Protein AF-A0A0N4TAL3-F1 (afdb_monomer)

Foldseek 3Di:
DDDPDDDDDDDDDDDLVCPQKHKDKDWDQDPPPRDIDIWMAMDGDDNVPVKDKDKDKPDPDDDPPDDIDIDIDIDPPDDDDDDDDDPVVCVVDDDPDDDPVNVRVLVVLPDPLADPSPDRPVVVVVDDDDDDDDDDDDDDRDNGPCSVPVPD

Sequence (152 aa):
MSVNGDLATITFTATSQMAPKAMLVVYTVRASNQEILVDATDFRVDGLFRNNVSLTADHTTAEPGTSVKYTIKADPESYCALLAVDQSVLLLKSGNDITKDLVEQDVEQYDTTIAGHGFRSWEADLRRRKRSVWYPWWGIGGKDAATIFDFN

Organism: Brugia pahangi (NCBI:txid6280)

Radius of gyration: 24.57 Å; Cα contacts (8 Å, |Δi|>4): 122; chains: 1; bounding box: 54×44×74 Å

Nearest PDB structures (foldseek):
  2qki-assembly1_A  TM=8.717E-01  e=1.150E-04  Homo sapiens
  3hs0-assembly2_A  TM=8.653E-01  e=1.672E-03  Naja kaouthia
  8eok-assembly1_G  TM=8.747E-01  e=2.158E-03  Homo sapiens
  5hcd-assembly1_B  TM=8.015E-01  e=4.081E-03  Homo sapiens
  8cml-assembly1_E  TM=7.765E-01  e=1.206E-02  Homo sapiens

Secondary structure (DSSP, 8-state):
----S----------TTS-SEEEEEEEEEETTTTEEEEEEEEEE-S-S--S--EEEES-SS--TT----EEEE--TT---------GGGGGT-------HHHHHHHHHTT-TTSTT----GGGSTT-----------------SHHHHHTT-

Solvent-accessible surface area (backbone atoms only — not comparable to full-atom values): 10708 Å² total; per-residue (Å²): 136,89,80,84,81,94,81,86,86,85,87,80,84,88,49,52,84,38,28,60,60,38,74,52,77,50,74,50,70,41,87,89,78,71,45,76,51,66,45,41,49,78,46,79,30,73,46,66,70,77,69,65,73,46,79,46,64,79,57,98,73,80,61,94,90,60,89,78,55,76,50,78,47,60,54,88,94,63,88,86,85,88,86,90,76,64,75,74,57,59,74,76,64,77,86,84,72,90,46,73,68,57,54,52,56,54,57,60,69,68,57,79,69,35,77,78,80,87,74,56,81,80,58,57,87,74,56,78,92,73,78,92,79,90,80,87,83,82,87,64,65,61,74,48,40,64,67,71,68,72,81,118

Structure (mmCIF, N/CA/C/O backbone):
data_AF-A0A0N4TAL3-F1
#
_entry.id   AF-A0A0N4TAL3-F1
#
loop_
_atom_site.group_PDB
_atom_site.id
_atom_site.type_symbol
_atom_site.label_atom_id
_atom_site.label_alt_id
_atom_site.label_comp_id
_atom_site.label_asym_id
_atom_site.label_entity_id
_atom_site.label_seq_id
_atom_site.pdbx_PDB_ins_code
_atom_site.Cartn_x
_atom_site.Cartn_y
_atom_site.Cartn_z
_atom_site.occupancy
_atom_site.B_iso_or_equiv
_atom_site.auth_seq_id
_atom_site.auth_comp_id
_atom_site.auth_asym_id
_atom_site.auth_atom_id
_atom_site.pdbx_PDB_model_num
ATOM 1 N N . MET A 1 1 ? 3.866 -6.431 -45.239 1.00 38.06 1 MET A N 1
ATOM 2 C CA . MET A 1 1 ? 3.513 -5.013 -45.456 1.00 38.06 1 MET A CA 1
ATOM 3 C C . MET A 1 1 ? 4.589 -4.172 -44.801 1.00 38.06 1 MET A C 1
ATOM 5 O O . MET A 1 1 ? 4.915 -4.427 -43.653 1.00 38.06 1 MET A O 1
ATOM 9 N N . SER A 1 2 ? 5.206 -3.290 -45.582 1.00 36.66 2 SER A N 1
ATOM 10 C CA . SER A 1 2 ? 6.300 -2.402 -45.177 1.00 36.66 2 SER A CA 1
ATOM 11 C C . SER A 1 2 ? 5.725 -1.215 -44.401 1.00 36.66 2 SER A C 1
ATOM 13 O O . SER A 1 2 ? 4.734 -0.633 -44.839 1.00 36.66 2 SER A O 1
ATOM 15 N N . VAL A 1 3 ? 6.315 -0.897 -43.247 1.00 49.59 3 VAL A N 1
ATOM 16 C CA . VAL A 1 3 ? 5.968 0.282 -42.446 1.00 49.59 3 VAL A CA 1
ATOM 17 C C . VAL A 1 3 ? 7.093 1.301 -42.628 1.00 49.59 3 VAL A C 1
ATOM 19 O O . VAL A 1 3 ? 8.255 0.996 -42.369 1.00 49.59 3 VAL A O 1
ATOM 22 N N . ASN A 1 4 ? 6.743 2.482 -43.132 1.00 47.31 4 ASN A N 1
ATOM 23 C CA . ASN A 1 4 ? 7.619 3.649 -43.210 1.00 47.31 4 ASN A CA 1
ATOM 24 C C . ASN A 1 4 ? 7.921 4.161 -41.787 1.00 47.31 4 ASN A C 1
ATOM 26 O O . ASN A 1 4 ? 6.979 4.495 -41.082 1.00 47.31 4 ASN A O 1
ATOM 30 N N . GLY A 1 5 ? 9.201 4.235 -41.407 1.00 55.25 5 GLY A N 1
ATOM 31 C CA . GLY A 1 5 ? 9.773 5.108 -40.363 1.00 55.25 5 GLY A CA 1
ATOM 32 C C . GLY A 1 5 ? 9.109 5.189 -38.973 1.00 55.25 5 GLY A C 1
ATOM 33 O O . GLY A 1 5 ? 8.157 5.936 -38.781 1.00 55.25 5 GLY A O 1
ATOM 34 N N . ASP A 1 6 ? 9.751 4.531 -38.001 1.00 68.50 6 ASP A N 1
ATOM 35 C CA . ASP A 1 6 ? 10.003 4.988 -36.618 1.00 68.50 6 ASP A CA 1
ATOM 36 C C . ASP A 1 6 ? 8.843 5.193 -35.624 1.00 68.50 6 ASP A C 1
ATOM 38 O O . ASP A 1 6 ? 8.789 6.189 -34.907 1.00 68.50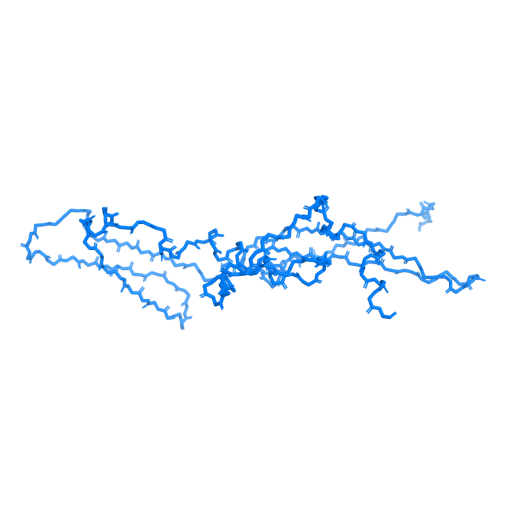 6 ASP A O 1
ATOM 42 N N . LEU A 1 7 ? 7.972 4.193 -35.461 1.00 69.75 7 LEU A N 1
ATOM 43 C CA . LEU A 1 7 ? 7.136 4.060 -34.259 1.00 69.75 7 LEU A CA 1
ATOM 44 C C . LEU A 1 7 ? 7.201 2.625 -33.728 1.00 69.75 7 LEU A C 1
ATOM 46 O O . LEU A 1 7 ? 6.767 1.684 -34.392 1.00 69.75 7 LEU A O 1
ATOM 50 N N . ALA A 1 8 ? 7.744 2.465 -32.520 1.00 75.19 8 ALA A N 1
ATOM 51 C CA . ALA A 1 8 ? 7.748 1.210 -31.779 1.00 75.19 8 ALA A CA 1
ATOM 52 C C . ALA A 1 8 ? 6.796 1.334 -30.584 1.00 75.19 8 ALA A C 1
ATOM 54 O O . ALA A 1 8 ? 6.963 2.204 -29.733 1.00 75.19 8 ALA A O 1
ATOM 55 N N . THR A 1 9 ? 5.783 0.471 -30.524 1.00 85.12 9 THR A N 1
ATOM 56 C CA . THR A 1 9 ? 4.833 0.427 -29.407 1.00 85.12 9 THR A CA 1
ATOM 57 C C . THR A 1 9 ? 5.175 -0.740 -28.493 1.00 85.12 9 THR A C 1
ATOM 59 O O . THR A 1 9 ? 5.273 -1.878 -28.948 1.00 85.12 9 THR A O 1
ATOM 62 N N . ILE A 1 10 ? 5.329 -0.458 -27.199 1.00 84.31 10 ILE A N 1
ATOM 63 C CA . ILE A 1 10 ? 5.574 -1.460 -26.160 1.00 84.31 10 ILE A CA 1
ATOM 64 C C . ILE A 1 10 ? 4.313 -1.565 -25.304 1.00 84.31 10 ILE A C 1
ATOM 66 O O . ILE A 1 10 ? 3.802 -0.561 -24.815 1.00 84.31 10 ILE A O 1
ATOM 70 N N . THR A 1 11 ? 3.813 -2.784 -25.115 1.00 91.19 11 THR A N 1
ATOM 71 C CA . THR A 1 11 ? 2.650 -3.069 -24.266 1.00 91.19 11 THR A CA 1
ATOM 72 C C . THR A 1 11 ? 3.009 -4.137 -23.249 1.00 91.19 11 THR A C 1
ATOM 74 O O . THR A 1 11 ? 3.494 -5.204 -23.623 1.00 91.19 11 THR A O 1
ATOM 77 N N . PHE A 1 12 ? 2.732 -3.878 -21.977 1.00 90.81 12 PHE A N 1
ATOM 78 C CA . PHE A 1 12 ? 2.907 -4.838 -20.894 1.00 90.81 12 PHE A CA 1
ATOM 79 C C . PHE A 1 12 ? 1.766 -4.697 -19.888 1.00 90.81 12 PHE A C 1
ATOM 81 O O . PHE A 1 12 ? 1.121 -3.654 -19.793 1.00 90.81 12 PHE A O 1
ATOM 88 N N . THR A 1 13 ? 1.500 -5.764 -19.142 1.00 93.56 13 THR A N 1
ATOM 89 C CA . THR A 1 13 ? 0.499 -5.744 -18.075 1.00 93.56 13 THR A CA 1
ATOM 90 C C . THR A 1 13 ? 1.134 -5.196 -16.803 1.00 93.56 13 THR A C 1
ATOM 92 O O . THR A 1 13 ? 2.108 -5.763 -16.306 1.00 93.56 13 THR A O 1
ATOM 95 N N . ALA A 1 14 ? 0.584 -4.105 -16.270 1.00 91.12 14 ALA A N 1
ATOM 96 C CA . ALA A 1 14 ? 1.000 -3.579 -14.977 1.00 91.12 14 ALA A CA 1
ATOM 97 C C . ALA A 1 14 ? 0.682 -4.593 -13.865 1.00 91.12 14 ALA A C 1
ATOM 99 O O . ALA A 1 14 ? -0.386 -5.208 -13.854 1.00 91.12 14 ALA A O 1
ATOM 100 N N . THR A 1 15 ? 1.615 -4.775 -12.932 1.00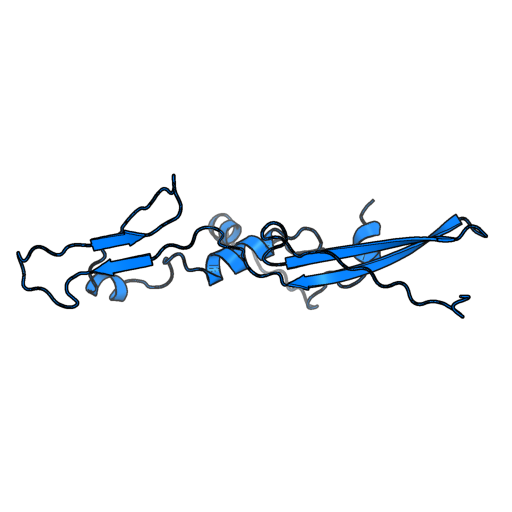 92.25 15 THR A N 1
ATOM 101 C CA . THR A 1 15 ? 1.460 -5.694 -11.794 1.00 92.25 15 THR A CA 1
ATOM 102 C C . THR A 1 15 ? 1.530 -4.922 -10.482 1.00 92.25 15 THR A C 1
ATOM 104 O O . THR A 1 15 ? 2.159 -3.873 -10.412 1.00 92.25 15 THR A O 1
ATOM 107 N N . SER A 1 16 ? 0.966 -5.465 -9.403 1.00 90.69 16 SER A N 1
ATOM 108 C CA . SER A 1 16 ? 1.015 -4.842 -8.067 1.00 90.69 16 SER A CA 1
ATOM 109 C C . SER A 1 16 ? 2.424 -4.773 -7.455 1.00 90.69 16 SER A C 1
ATOM 111 O O . SER A 1 16 ? 2.604 -4.224 -6.375 1.00 90.69 16 SER A O 1
ATOM 113 N N . GLN A 1 17 ? 3.435 -5.360 -8.101 1.00 90.44 17 GLN A N 1
ATOM 114 C CA . GLN A 1 17 ? 4.849 -5.197 -7.738 1.00 90.44 17 GLN A CA 1
ATOM 115 C C . GLN A 1 17 ? 5.438 -3.880 -8.271 1.00 90.44 17 GLN A C 1
ATOM 117 O O . GLN A 1 17 ? 6.520 -3.490 -7.857 1.00 90.44 17 GLN A O 1
ATOM 122 N N . MET A 1 18 ? 4.743 -3.219 -9.203 1.00 90.25 18 MET A N 1
ATOM 123 C CA . MET A 1 18 ? 5.137 -1.937 -9.798 1.00 90.25 18 MET A CA 1
ATOM 124 C C . MET A 1 18 ? 4.521 -0.734 -9.059 1.00 90.25 18 MET A C 1
ATOM 126 O O . MET A 1 18 ? 4.776 0.408 -9.428 1.00 90.25 18 MET A O 1
ATOM 130 N N . ALA A 1 19 ? 3.680 -0.979 -8.051 1.00 91.25 19 ALA A N 1
ATOM 131 C CA . ALA A 1 19 ? 3.058 0.056 -7.233 1.00 91.25 19 ALA A CA 1
ATOM 132 C C . ALA A 1 19 ? 4.023 0.573 -6.144 1.00 91.25 19 ALA A C 1
ATOM 134 O O . ALA A 1 19 ? 4.837 -0.208 -5.647 1.00 91.25 19 ALA A O 1
ATOM 135 N N . PRO A 1 20 ? 3.916 1.846 -5.715 1.00 89.81 20 PRO A N 1
ATOM 136 C CA . PRO A 1 20 ? 2.978 2.867 -6.206 1.00 89.81 20 PRO A CA 1
ATOM 137 C C . PRO A 1 20 ? 3.472 3.582 -7.479 1.00 89.81 20 PRO A C 1
ATOM 139 O O . PRO A 1 20 ? 2.686 4.180 -8.218 1.00 89.81 20 PRO A O 1
ATOM 142 N N . LYS A 1 21 ? 4.776 3.497 -7.761 1.00 86.06 21 LYS A N 1
ATOM 143 C CA . LYS A 1 21 ? 5.441 4.123 -8.903 1.00 86.06 21 LYS A CA 1
ATOM 144 C C . LYS A 1 21 ? 6.448 3.150 -9.510 1.00 86.06 21 LYS A C 1
ATOM 146 O O . LYS A 1 21 ? 7.210 2.518 -8.782 1.00 86.06 21 LYS A O 1
ATOM 151 N N . ALA A 1 22 ? 6.486 3.090 -10.835 1.00 85.31 22 ALA A N 1
ATOM 152 C CA . ALA A 1 22 ? 7.486 2.346 -11.584 1.00 85.31 22 ALA A CA 1
ATOM 153 C C . ALA A 1 22 ? 8.112 3.215 -12.675 1.00 85.31 22 ALA A C 1
ATOM 155 O O . ALA A 1 22 ? 7.507 4.175 -13.150 1.00 85.31 22 ALA A O 1
ATOM 156 N N . MET A 1 23 ? 9.324 2.838 -13.077 1.00 83.56 23 MET A N 1
ATOM 157 C CA . MET A 1 23 ? 10.098 3.511 -14.111 1.00 83.56 23 MET A CA 1
ATOM 158 C C . MET A 1 23 ? 10.333 2.554 -15.278 1.00 83.56 23 MET A C 1
ATOM 160 O O . MET A 1 23 ? 10.795 1.426 -15.091 1.00 83.56 23 MET A O 1
ATOM 164 N N . LEU A 1 24 ? 10.020 3.006 -16.489 1.00 82.69 24 LEU A N 1
ATOM 165 C CA . LEU A 1 24 ? 10.352 2.320 -17.729 1.00 82.69 24 LEU A CA 1
ATOM 166 C C . LEU A 1 24 ? 11.611 2.954 -18.317 1.00 82.69 24 LEU A C 1
ATOM 168 O O . LEU A 1 24 ? 11.599 4.133 -18.651 1.00 82.69 24 LEU A O 1
ATOM 172 N N . VAL A 1 25 ? 12.667 2.160 -18.486 1.00 84.00 25 VAL A N 1
ATOM 173 C CA . VAL A 1 25 ? 13.913 2.579 -19.144 1.00 84.00 25 VAL A CA 1
ATOM 174 C C . VAL A 1 25 ? 14.036 1.850 -20.477 1.00 84.00 25 VAL A C 1
ATOM 176 O O . VAL A 1 25 ? 13.925 0.624 -20.531 1.00 84.00 25 VAL A O 1
ATOM 179 N N . VAL A 1 26 ? 14.272 2.596 -21.552 1.00 83.44 26 VAL A N 1
ATOM 180 C CA . VAL A 1 26 ? 14.440 2.072 -22.911 1.00 83.44 26 VAL A CA 1
ATOM 181 C C . VAL A 1 26 ? 15.773 2.554 -23.454 1.00 83.44 26 VAL A C 1
ATOM 183 O O . VAL A 1 26 ? 16.040 3.750 -23.460 1.00 83.44 26 VAL A O 1
ATOM 186 N N . TYR A 1 27 ? 16.603 1.637 -23.945 1.00 82.38 27 TYR A N 1
ATOM 187 C CA . TYR A 1 27 ? 17.887 1.981 -24.548 1.00 82.38 27 TYR A CA 1
ATOM 188 C C . TYR A 1 27 ? 18.065 1.337 -25.921 1.00 82.38 27 TYR A C 1
ATOM 190 O O . TYR A 1 27 ? 17.489 0.292 -26.225 1.00 82.38 27 TYR A O 1
ATOM 198 N N . THR A 1 28 ? 18.898 1.954 -26.751 1.00 82.19 28 THR A N 1
ATOM 199 C CA . THR A 1 28 ? 19.333 1.402 -28.033 1.00 82.19 28 THR A CA 1
ATOM 200 C C . THR A 1 28 ? 20.801 1.716 -28.281 1.00 82.19 28 THR A C 1
ATOM 202 O O . THR A 1 28 ? 21.307 2.748 -27.845 1.00 82.19 28 THR A O 1
ATOM 205 N N . VAL A 1 29 ? 21.493 0.817 -28.982 1.00 85.50 29 VAL A N 1
ATOM 206 C CA . VAL A 1 29 ? 22.899 0.990 -29.360 1.00 85.50 29 VAL A CA 1
ATOM 207 C C . VAL A 1 29 ? 22.967 1.240 -30.856 1.00 85.50 29 VAL A C 1
ATOM 209 O O . VAL A 1 29 ? 22.575 0.400 -31.671 1.00 85.50 29 VAL A O 1
ATOM 212 N N . ARG A 1 30 ? 23.473 2.408 -31.240 1.00 82.25 30 ARG A N 1
ATOM 213 C CA . ARG A 1 30 ? 23.610 2.791 -32.638 1.00 82.25 30 ARG A CA 1
ATOM 214 C C . ARG A 1 30 ? 24.803 2.060 -33.254 1.00 82.25 30 ARG A C 1
ATOM 216 O O . ARG A 1 30 ? 25.956 2.309 -32.914 1.00 82.25 30 ARG A O 1
ATOM 223 N N . ALA A 1 31 ? 24.531 1.191 -34.226 1.00 84.88 31 ALA A N 1
ATOM 224 C CA . ALA A 1 31 ? 25.552 0.345 -34.850 1.00 84.88 31 ALA A CA 1
ATOM 225 C C . ALA A 1 31 ? 26.700 1.126 -35.526 1.00 84.88 31 ALA A C 1
ATOM 227 O O . ALA A 1 31 ? 27.810 0.608 -35.622 1.00 84.88 31 ALA A O 1
ATOM 228 N N . SER A 1 32 ? 26.460 2.364 -35.981 1.00 87.88 32 SER A N 1
ATOM 229 C CA . SER A 1 32 ? 27.447 3.161 -36.723 1.00 87.88 32 SER A CA 1
ATOM 230 C C . SER A 1 32 ? 28.583 3.723 -35.865 1.00 87.88 32 SER A C 1
ATOM 232 O O . SER A 1 32 ? 29.699 3.849 -36.354 1.00 87.88 32 SER A O 1
ATOM 234 N N . ASN A 1 33 ? 28.304 4.103 -34.618 1.00 88.00 33 ASN A N 1
ATOM 235 C CA . ASN A 1 33 ? 29.258 4.772 -33.726 1.00 88.00 33 ASN A CA 1
ATOM 236 C C . ASN A 1 33 ? 29.309 4.152 -32.320 1.00 88.00 33 ASN A C 1
ATOM 238 O O . ASN A 1 33 ? 30.019 4.677 -31.471 1.00 88.00 33 ASN A O 1
ATOM 242 N N . GLN A 1 34 ? 28.584 3.051 -32.083 1.00 84.44 34 GLN A N 1
ATOM 243 C CA . GLN A 1 34 ? 28.464 2.388 -30.777 1.00 84.44 34 GLN A CA 1
ATOM 244 C C . GLN A 1 34 ? 27.938 3.316 -29.666 1.00 84.44 34 GLN A C 1
ATOM 246 O O . GLN A 1 34 ? 28.171 3.081 -28.485 1.00 84.44 34 GLN A O 1
ATOM 251 N N . GLU A 1 35 ? 27.216 4.373 -30.043 1.00 79.06 35 GLU A N 1
ATOM 252 C CA . GLU A 1 35 ? 26.575 5.295 -29.109 1.00 79.06 35 GLU A CA 1
ATOM 253 C C . GLU A 1 35 ? 25.340 4.645 -28.486 1.00 79.06 35 GLU A C 1
ATOM 255 O O . GLU A 1 35 ? 24.552 3.995 -29.180 1.00 79.06 35 GLU A O 1
ATOM 260 N N . ILE A 1 36 ? 25.166 4.838 -27.181 1.00 78.38 36 ILE A N 1
ATOM 261 C CA . ILE A 1 36 ? 24.004 4.356 -26.441 1.00 78.38 36 ILE A CA 1
ATOM 262 C C . ILE A 1 36 ? 23.035 5.526 -26.287 1.00 78.38 36 ILE A C 1
ATOM 264 O O . ILE A 1 36 ? 23.367 6.534 -25.671 1.00 78.38 36 ILE A O 1
ATOM 268 N N . LEU A 1 37 ? 21.837 5.383 -26.846 1.00 77.38 37 LEU A N 1
ATOM 269 C CA . LEU A 1 37 ? 20.728 6.301 -26.612 1.00 77.38 37 LEU A CA 1
ATOM 270 C C . LEU A 1 37 ? 19.833 5.686 -25.549 1.00 77.38 37 LEU A C 1
ATOM 272 O O . LEU A 1 37 ? 19.475 4.512 -25.664 1.00 77.38 37 LEU A O 1
ATOM 276 N N . VAL A 1 38 ? 19.468 6.466 -24.538 1.00 78.31 38 VAL A N 1
ATOM 277 C CA . VAL A 1 38 ? 18.597 6.008 -23.458 1.00 78.31 38 VAL A CA 1
ATOM 278 C C . VAL A 1 38 ? 17.513 7.035 -23.199 1.00 78.31 38 VAL A C 1
ATOM 280 O O . VAL A 1 38 ? 17.772 8.235 -23.226 1.00 78.31 38 VAL A O 1
ATOM 283 N N . ASP A 1 39 ? 16.314 6.542 -22.928 1.00 76.19 39 ASP A N 1
ATOM 284 C CA . ASP A 1 39 ? 15.189 7.324 -22.448 1.00 76.19 39 ASP A CA 1
ATOM 285 C C . ASP A 1 39 ? 14.542 6.611 -21.255 1.00 76.19 39 ASP A C 1
ATOM 287 O O . ASP A 1 39 ? 14.605 5.382 -21.137 1.00 76.19 39 ASP A O 1
ATOM 291 N N . ALA A 1 40 ? 13.952 7.380 -20.348 1.00 78.62 40 ALA A N 1
ATOM 292 C CA . ALA A 1 40 ? 13.327 6.861 -19.142 1.00 78.62 40 ALA A CA 1
ATOM 293 C C . ALA A 1 40 ? 12.050 7.637 -18.822 1.00 78.62 40 ALA A C 1
ATOM 295 O O . ALA A 1 40 ? 11.989 8.855 -18.975 1.00 78.62 40 ALA A O 1
ATOM 296 N N . THR A 1 41 ? 11.018 6.935 -18.361 1.00 77.88 41 THR A N 1
ATOM 297 C CA . THR A 1 41 ? 9.753 7.562 -17.980 1.00 77.88 41 THR A CA 1
ATOM 298 C C . THR A 1 41 ? 9.119 6.877 -16.777 1.00 77.88 41 THR A C 1
ATOM 300 O O . THR A 1 41 ? 9.062 5.648 -16.698 1.00 77.88 41 THR A O 1
ATOM 303 N N . ASP A 1 42 ? 8.626 7.688 -15.846 1.00 80.19 42 ASP A N 1
ATOM 304 C CA . ASP A 1 42 ? 7.921 7.237 -14.650 1.00 80.19 42 ASP A CA 1
ATOM 305 C C . ASP A 1 42 ? 6.415 7.158 -14.895 1.00 80.19 42 ASP A C 1
ATOM 307 O O . ASP A 1 42 ? 5.820 8.016 -15.552 1.00 80.19 42 ASP A O 1
ATOM 311 N N . PHE A 1 43 ? 5.772 6.170 -14.279 1.00 84.06 43 PHE A N 1
ATOM 312 C CA . PHE A 1 43 ? 4.322 6.036 -14.270 1.00 84.06 43 PHE A CA 1
ATOM 313 C C . PHE A 1 43 ? 3.818 5.495 -12.929 1.00 84.06 43 PHE A C 1
ATOM 315 O O . PHE A 1 43 ? 4.506 4.757 -12.222 1.00 84.06 43 PHE A O 1
ATOM 322 N N . ARG A 1 44 ? 2.592 5.886 -12.566 1.00 88.19 44 ARG A N 1
ATOM 323 C CA . ARG A 1 44 ? 1.925 5.405 -11.351 1.00 88.19 44 ARG A CA 1
ATOM 324 C C . ARG A 1 44 ? 1.204 4.094 -11.607 1.00 88.19 44 ARG A C 1
ATOM 326 O O . ARG A 1 44 ? 0.618 3.903 -12.673 1.00 88.19 44 ARG A O 1
ATOM 333 N N . VAL A 1 45 ? 1.244 3.214 -10.613 1.00 89.94 45 VAL A N 1
ATOM 334 C CA . VAL A 1 45 ? 0.591 1.909 -10.658 1.00 89.94 45 VAL A CA 1
ATOM 335 C C . VAL A 1 45 ? -0.204 1.698 -9.383 1.00 89.94 45 VAL A C 1
ATOM 337 O O . VAL A 1 45 ? 0.332 1.767 -8.280 1.00 89.94 45 VAL A O 1
ATOM 340 N N . ASP A 1 46 ? -1.486 1.396 -9.553 1.00 89.19 46 ASP A N 1
ATOM 341 C CA . ASP A 1 46 ? -2.372 1.062 -8.447 1.00 89.19 46 ASP A CA 1
ATOM 342 C C . ASP A 1 46 ? -2.074 -0.337 -7.883 1.00 89.19 46 ASP A C 1
ATOM 344 O O . ASP A 1 46 ? -1.490 -1.206 -8.536 1.00 89.19 46 ASP A O 1
ATOM 348 N N . GLY A 1 47 ? -2.543 -0.593 -6.661 1.00 88.56 47 GLY A N 1
ATOM 349 C CA . GLY A 1 47 ? -2.455 -1.920 -6.044 1.00 88.56 47 GLY A CA 1
ATOM 350 C C . GLY A 1 47 ? -1.277 -2.109 -5.090 1.00 88.56 47 GLY A C 1
ATOM 351 O O . GLY A 1 47 ? -0.847 -3.245 -4.886 1.00 88.56 47 GLY A O 1
ATOM 352 N N . LEU A 1 48 ? -0.798 -1.025 -4.466 1.00 90.31 48 LEU A N 1
ATOM 353 C CA . LEU A 1 48 ? 0.172 -1.076 -3.364 1.00 90.31 48 LEU A CA 1
ATOM 354 C C . LEU A 1 48 ? -0.291 -2.028 -2.245 1.00 90.31 48 LEU A C 1
ATOM 356 O O . LEU A 1 48 ? 0.471 -2.859 -1.755 1.00 90.31 48 LEU A O 1
ATOM 360 N N . PHE A 1 49 ? -1.575 -1.958 -1.884 1.00 90.88 49 PHE A N 1
ATOM 361 C CA . PHE A 1 49 ? -2.192 -2.845 -0.899 1.00 90.88 49 PHE A CA 1
ATOM 362 C C . PHE A 1 49 ? -2.848 -4.037 -1.597 1.00 90.88 49 PHE A C 1
ATOM 364 O O . PHE A 1 49 ? -3.943 -3.919 -2.141 1.00 90.88 49 PHE A O 1
ATOM 371 N N . ARG A 1 50 ? -2.178 -5.195 -1.573 1.00 86.50 50 ARG A N 1
ATOM 372 C CA . ARG A 1 50 ? -2.688 -6.424 -2.214 1.00 86.50 50 ARG A CA 1
ATOM 373 C C . ARG A 1 50 ? -3.871 -7.037 -1.489 1.00 86.50 50 ARG A C 1
ATOM 375 O O . ARG A 1 50 ? -4.794 -7.511 -2.135 1.00 86.50 50 ARG A O 1
ATOM 382 N N . ASN A 1 51 ? -3.808 -7.025 -0.163 1.00 87.88 51 ASN A N 1
ATOM 383 C CA . ASN A 1 51 ? -4.838 -7.610 0.672 1.00 87.88 51 ASN A CA 1
ATOM 384 C C . ASN A 1 51 ? -5.968 -6.608 0.881 1.00 87.88 51 ASN A C 1
ATOM 386 O O . ASN A 1 51 ? -5.741 -5.504 1.391 1.00 87.88 51 ASN A O 1
ATOM 390 N N . ASN A 1 52 ? -7.184 -7.000 0.513 1.00 86.38 52 ASN A N 1
ATOM 391 C CA . ASN A 1 52 ? -8.360 -6.188 0.763 1.00 86.38 52 ASN A CA 1
ATOM 392 C C . ASN A 1 52 ? -9.022 -6.610 2.076 1.00 86.38 52 ASN A C 1
ATOM 394 O O . ASN A 1 52 ? -9.630 -7.675 2.171 1.00 86.38 52 ASN A O 1
ATOM 398 N N . VAL A 1 53 ? -8.924 -5.745 3.084 1.00 91.56 53 VAL A N 1
ATOM 399 C CA . VAL A 1 53 ? -9.496 -5.992 4.408 1.00 91.56 53 VAL A CA 1
ATOM 400 C C . VAL A 1 53 ? -10.760 -5.161 4.590 1.00 91.56 53 VAL A C 1
ATOM 402 O O . VAL A 1 53 ? -10.754 -3.947 4.390 1.00 91.56 53 VAL A O 1
ATOM 405 N N . SER A 1 54 ? -11.842 -5.808 5.020 1.00 93.31 54 SER A N 1
ATOM 406 C CA . SER A 1 54 ? -13.082 -5.141 5.423 1.00 93.31 54 SER A CA 1
ATOM 407 C C . SER A 1 54 ? -13.470 -5.537 6.843 1.00 93.31 54 SER A C 1
ATOM 409 O O . SER A 1 54 ? -13.381 -6.709 7.213 1.00 93.31 54 SER A O 1
ATOM 411 N N . LEU A 1 55 ? -13.918 -4.557 7.624 1.00 93.50 55 LEU A N 1
ATOM 412 C CA . LEU A 1 55 ? -14.431 -4.732 8.977 1.00 93.50 55 LEU A CA 1
ATOM 413 C C . LEU A 1 55 ? -15.888 -4.281 9.001 1.00 93.50 55 LEU A C 1
ATOM 415 O O . LEU A 1 55 ? -16.212 -3.180 8.564 1.00 93.50 55 LEU A O 1
ATOM 419 N N . THR A 1 56 ? -16.759 -5.132 9.528 1.00 95.38 56 THR A N 1
ATOM 420 C CA . THR A 1 56 ? -18.177 -4.821 9.727 1.00 95.38 56 THR A CA 1
ATOM 421 C C . THR A 1 56 ? -18.572 -5.139 11.159 1.00 95.38 56 THR A C 1
ATOM 423 O O . THR A 1 56 ? -18.116 -6.136 11.718 1.00 95.38 56 THR A O 1
ATOM 426 N N . ALA A 1 57 ? -19.398 -4.283 11.750 1.00 94.31 57 ALA A N 1
ATOM 427 C CA . ALA A 1 57 ? -20.015 -4.505 13.050 1.00 94.31 57 ALA A CA 1
ATOM 428 C C . ALA A 1 57 ? -21.509 -4.778 12.853 1.00 94.31 57 ALA A C 1
ATOM 430 O O . ALA A 1 57 ? -22.119 -4.255 11.918 1.00 94.31 57 ALA A O 1
ATOM 431 N N . ASP A 1 58 ? -22.090 -5.603 13.716 1.00 94.75 58 ASP A N 1
ATOM 432 C CA . ASP A 1 58 ? -23.533 -5.860 13.754 1.00 94.75 58 ASP A CA 1
ATOM 433 C C . ASP A 1 58 ? -24.343 -4.650 14.242 1.00 94.75 58 ASP A C 1
ATOM 435 O O . ASP A 1 58 ? -25.472 -4.435 13.798 1.00 94.75 58 ASP A O 1
ATOM 439 N N . HIS A 1 59 ? -23.745 -3.833 15.106 1.00 92.31 59 HIS A N 1
ATOM 440 C CA . HIS A 1 59 ? -24.346 -2.634 15.669 1.00 92.31 59 HIS A CA 1
ATOM 441 C C . HIS A 1 59 ? -23.463 -1.403 15.438 1.00 92.31 59 HIS A C 1
ATOM 443 O O . HIS A 1 59 ? -22.247 -1.446 15.611 1.00 92.31 59 HIS A O 1
ATOM 449 N N . THR A 1 60 ? -24.084 -0.277 15.078 1.00 89.94 60 THR A N 1
ATOM 450 C CA . THR A 1 60 ? -23.415 1.035 14.982 1.00 89.94 60 THR A CA 1
ATOM 451 C C . THR A 1 60 ? -23.339 1.754 16.328 1.00 89.94 60 THR A C 1
ATOM 453 O O . THR A 1 60 ? -22.471 2.598 16.531 1.00 89.94 60 THR A O 1
ATOM 456 N N . THR A 1 61 ? -24.236 1.415 17.253 1.00 90.81 61 THR A N 1
ATOM 457 C CA . THR A 1 61 ? -24.317 1.954 18.614 1.00 90.81 61 THR A CA 1
ATOM 458 C C . THR A 1 61 ? -24.666 0.830 19.579 1.00 90.81 61 THR A C 1
ATOM 460 O O . THR A 1 61 ? -25.514 -0.002 19.257 1.00 90.81 61 THR A O 1
ATOM 463 N N . ALA A 1 62 ? -24.059 0.823 20.762 1.00 92.06 62 ALA A N 1
ATOM 464 C CA . ALA A 1 62 ? -24.281 -0.201 21.776 1.00 92.06 62 ALA A CA 1
ATOM 465 C C . ALA A 1 62 ? -24.333 0.427 23.174 1.00 92.06 62 ALA A C 1
ATOM 467 O O . ALA A 1 62 ? -23.603 1.379 23.457 1.00 92.06 62 ALA A O 1
ATOM 468 N N . GLU A 1 63 ? -25.186 -0.108 24.047 1.00 94.81 63 GLU A N 1
ATOM 469 C CA . GLU A 1 63 ? -25.211 0.286 25.458 1.00 94.81 63 GLU A CA 1
ATOM 470 C C . GLU A 1 63 ? -24.048 -0.369 26.222 1.00 94.81 63 GLU A C 1
ATOM 472 O O . GLU A 1 63 ? -23.600 -1.459 25.840 1.00 94.81 63 GLU A O 1
ATOM 477 N N . PRO A 1 64 ? -23.560 0.238 27.320 1.00 93.50 64 PRO A N 1
ATOM 478 C CA . PRO A 1 64 ? -22.520 -0.366 28.146 1.00 93.50 64 PRO A CA 1
ATOM 479 C C . PRO A 1 64 ? -22.882 -1.793 28.577 1.00 93.50 64 PRO A C 1
ATOM 481 O O . PRO A 1 64 ? -23.975 -2.048 29.074 1.00 93.50 64 PRO A O 1
ATOM 484 N N . GLY A 1 65 ? -21.955 -2.733 28.387 1.00 92.00 65 GLY A N 1
ATOM 485 C CA . GLY A 1 65 ? -22.171 -4.153 28.696 1.00 92.00 65 GLY A CA 1
ATOM 486 C C . GLY A 1 65 ? -22.866 -4.957 27.591 1.00 92.00 65 GLY A C 1
ATOM 487 O O . GLY A 1 65 ? -22.950 -6.180 27.701 1.00 92.00 65 GLY A O 1
ATOM 488 N N . THR A 1 66 ? -23.306 -4.315 26.505 1.00 93.44 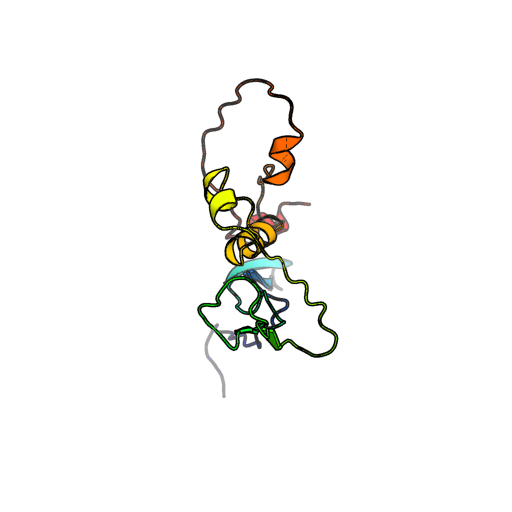66 THR A N 1
ATOM 489 C CA . THR A 1 66 ? -23.840 -5.014 25.329 1.00 93.44 66 THR A CA 1
ATOM 490 C C . THR A 1 66 ? -22.712 -5.705 24.565 1.00 93.44 66 THR A C 1
ATOM 492 O O . THR A 1 66 ? -21.636 -5.141 24.366 1.00 93.44 66 THR A O 1
ATOM 495 N N . SER A 1 67 ? -22.956 -6.936 24.113 1.00 93.81 67 SER A N 1
ATOM 496 C CA . SER A 1 67 ? -22.024 -7.652 23.237 1.00 93.81 67 SER A CA 1
ATOM 497 C C . SER A 1 67 ? -22.153 -7.154 21.797 1.00 93.81 67 SER A C 1
ATOM 499 O O . SER A 1 67 ? -23.260 -7.094 21.273 1.00 93.81 67 SER A O 1
ATOM 501 N N . VAL A 1 68 ? -21.026 -6.832 21.161 1.00 93.75 68 VAL A N 1
ATOM 502 C CA . VAL A 1 68 ? -20.948 -6.383 19.760 1.00 93.75 68 VAL A CA 1
ATOM 503 C C . VAL A 1 68 ? -20.126 -7.395 18.973 1.00 93.75 68 VAL A C 1
ATOM 505 O O . VAL A 1 68 ? -19.035 -7.780 19.405 1.00 93.75 68 VAL A O 1
ATOM 508 N N . LYS A 1 69 ? -20.631 -7.836 17.821 1.00 94.62 69 LYS A N 1
ATOM 509 C CA . LYS A 1 69 ? -19.943 -8.796 16.958 1.00 94.62 69 LYS A CA 1
ATOM 510 C C . LYS A 1 69 ? -19.265 -8.087 15.791 1.00 94.62 69 LYS A C 1
ATOM 512 O O . LYS A 1 69 ? -19.913 -7.494 14.931 1.00 94.62 69 LYS A O 1
ATOM 517 N N . TYR A 1 70 ? -17.951 -8.265 15.701 1.00 94.38 70 TYR A N 1
ATOM 518 C CA . TYR A 1 70 ? -17.149 -7.812 14.567 1.00 94.38 70 TYR A CA 1
ATOM 519 C C . TYR A 1 70 ? -16.901 -8.952 13.580 1.00 94.38 70 TYR A C 1
ATOM 521 O O . TYR A 1 70 ? -16.513 -10.055 13.965 1.00 94.38 70 TYR A O 1
ATOM 529 N N . THR A 1 71 ? -17.109 -8.680 12.295 1.00 95.44 71 THR A N 1
ATOM 530 C CA . THR A 1 71 ? -16.799 -9.592 11.191 1.00 95.44 71 THR A CA 1
ATOM 531 C C . THR A 1 71 ? -15.718 -8.969 10.319 1.00 95.44 71 THR A C 1
ATOM 533 O O . THR A 1 71 ? -15.932 -7.913 9.719 1.00 95.44 71 THR A O 1
ATOM 536 N N . ILE A 1 72 ? -14.570 -9.643 10.242 1.00 94.75 72 ILE A N 1
ATOM 537 C CA . ILE A 1 72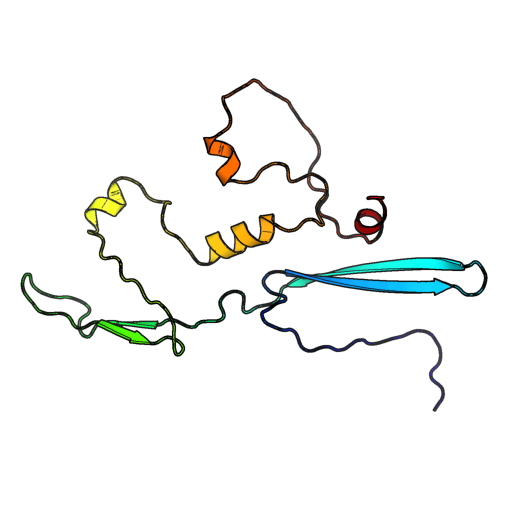 ? -13.438 -9.268 9.391 1.00 94.75 72 ILE A CA 1
ATOM 538 C C . ILE A 1 72 ? -13.445 -10.167 8.157 1.00 94.75 72 ILE A C 1
ATOM 540 O O . ILE A 1 72 ? -13.585 -11.384 8.277 1.00 94.75 72 ILE A O 1
ATOM 544 N N . LYS A 1 73 ? -13.270 -9.575 6.977 1.00 95.31 73 LYS A N 1
ATOM 545 C CA . LYS A 1 73 ? -12.969 -10.302 5.739 1.00 95.31 73 LYS A CA 1
ATOM 546 C C . LYS A 1 73 ? -11.618 -9.834 5.224 1.00 95.31 73 LYS A C 1
ATOM 548 O O . LYS A 1 73 ? -11.407 -8.628 5.132 1.00 95.31 73 LYS A O 1
ATOM 553 N N . ALA A 1 74 ? -10.750 -10.782 4.914 1.00 95.38 74 ALA A N 1
ATOM 554 C CA . ALA A 1 74 ? -9.420 -10.577 4.362 1.00 95.38 74 ALA A CA 1
ATOM 555 C C . ALA A 1 74 ? -9.052 -11.799 3.509 1.00 95.38 74 ALA A C 1
ATOM 557 O O . ALA A 1 74 ? -9.754 -12.817 3.556 1.00 95.38 74 ALA A O 1
ATOM 558 N N . ASP A 1 75 ? -7.955 -11.708 2.765 1.00 93.50 75 ASP A N 1
ATOM 559 C CA . ASP A 1 75 ? -7.436 -12.840 2.001 1.00 93.50 75 ASP A CA 1
ATOM 560 C C . ASP A 1 75 ? -7.015 -14.001 2.927 1.00 93.50 75 ASP A C 1
ATOM 562 O O . ASP A 1 75 ? -6.662 -13.768 4.093 1.00 93.50 75 ASP A O 1
ATOM 566 N N . PRO A 1 76 ? -7.032 -15.261 2.448 1.00 92.94 76 PRO A N 1
ATOM 567 C CA . PRO A 1 76 ? -6.558 -16.406 3.223 1.00 92.94 76 PRO A CA 1
ATOM 568 C C . PRO A 1 76 ? -5.157 -16.176 3.800 1.00 92.94 76 PRO A C 1
ATOM 570 O O . PRO A 1 76 ? -4.327 -15.520 3.178 1.00 92.94 76 PRO A O 1
ATOM 573 N N . GLU A 1 77 ? -4.903 -16.716 4.995 1.00 90.75 77 GLU A N 1
ATOM 574 C CA . GLU A 1 77 ? -3.608 -16.610 5.697 1.00 90.75 77 GLU A CA 1
ATOM 575 C C . GLU A 1 77 ? -3.185 -15.176 6.082 1.00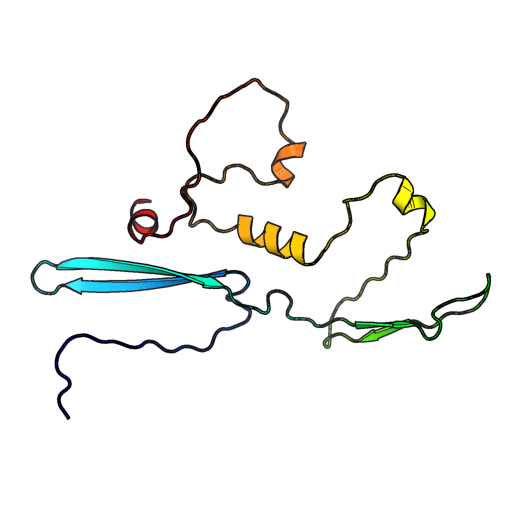 90.75 77 GLU A C 1
ATOM 577 O O . GLU A 1 77 ? -2.060 -14.945 6.523 1.00 90.75 77 GLU A O 1
ATOM 582 N N . SER A 1 78 ? -4.097 -14.205 5.995 1.00 92.25 78 SER A N 1
ATOM 583 C CA . SER A 1 78 ? -3.852 -12.844 6.474 1.00 92.25 78 SER A CA 1
ATOM 584 C C . SER A 1 78 ? -3.800 -12.764 7.998 1.00 92.25 78 SER A C 1
ATOM 586 O O . SER A 1 78 ? -4.659 -13.302 8.698 1.00 92.25 78 SER A O 1
ATOM 588 N N . TYR A 1 79 ? -2.845 -11.993 8.521 1.00 92.44 79 TYR A N 1
ATOM 589 C CA . TYR A 1 79 ? -2.836 -11.590 9.924 1.00 92.44 79 TYR A CA 1
ATOM 590 C C . TYR A 1 79 ? -3.676 -10.323 10.117 1.00 92.44 79 TYR A C 1
ATOM 592 O O . TYR A 1 79 ? -3.359 -9.267 9.566 1.00 92.44 79 TYR A O 1
ATOM 600 N N . CYS A 1 80 ? -4.743 -10.418 10.910 1.00 91.81 80 CYS A N 1
ATOM 601 C CA . CYS A 1 80 ? -5.621 -9.293 11.220 1.00 91.81 80 CYS A CA 1
ATOM 602 C C . CYS A 1 80 ? -5.516 -8.929 12.704 1.00 91.81 80 CYS A C 1
ATOM 604 O O . CYS A 1 80 ? -5.824 -9.749 13.568 1.00 91.81 80 CYS A O 1
ATOM 606 N N . ALA A 1 81 ? -5.129 -7.686 12.994 1.00 92.06 81 ALA A N 1
ATOM 607 C CA . ALA A 1 81 ? -5.116 -7.125 14.340 1.00 92.06 81 ALA A CA 1
ATOM 608 C C . ALA A 1 81 ? -6.183 -6.031 14.465 1.00 92.06 81 ALA A C 1
ATOM 610 O O . ALA A 1 81 ? -6.363 -5.227 13.551 1.00 92.06 81 ALA A O 1
ATOM 611 N N . LEU A 1 82 ? -6.879 -6.002 15.602 1.00 91.19 82 LEU A N 1
ATOM 612 C CA . LEU A 1 82 ? -7.848 -4.962 15.936 1.00 91.19 82 LEU A CA 1
ATOM 613 C C . LEU A 1 82 ? -7.309 -4.105 17.077 1.00 91.19 82 LEU A C 1
ATOM 615 O O . LEU A 1 82 ? -6.754 -4.626 18.044 1.00 91.19 82 LEU A O 1
ATOM 619 N N . LEU A 1 83 ? -7.534 -2.799 16.978 1.00 90.06 83 LEU A N 1
ATOM 620 C CA . LEU A 1 83 ? -7.265 -1.837 18.037 1.00 90.06 83 LEU A CA 1
ATOM 621 C C . LEU A 1 83 ? -8.571 -1.111 18.364 1.00 90.06 83 LEU A C 1
ATOM 623 O O . LEU A 1 83 ? -9.205 -0.548 17.474 1.00 90.06 83 LEU A O 1
ATOM 627 N N . ALA A 1 84 ? -8.968 -1.129 19.634 1.00 88.44 84 ALA A N 1
ATOM 628 C CA . ALA A 1 84 ? -10.076 -0.328 20.140 1.00 88.44 84 ALA A CA 1
ATOM 629 C C . ALA A 1 84 ? -9.504 0.873 20.900 1.00 88.44 84 ALA A C 1
ATOM 631 O O . ALA A 1 84 ? -8.688 0.699 21.805 1.00 88.44 84 ALA A O 1
ATOM 632 N N . VAL A 1 85 ? -9.920 2.081 20.522 1.00 87.50 85 VAL A N 1
ATOM 633 C CA . VAL A 1 85 ? -9.451 3.340 21.114 1.00 87.50 85 VAL A CA 1
ATOM 634 C C . VAL A 1 85 ? -10.655 4.119 21.628 1.00 87.50 85 VAL A C 1
ATOM 636 O O . VAL A 1 85 ? -11.667 4.231 20.936 1.00 87.50 85 VAL A O 1
ATOM 639 N N . ASP A 1 86 ? -10.548 4.659 22.839 1.00 88.75 86 ASP A N 1
ATOM 640 C CA . ASP A 1 86 ? -11.553 5.567 23.388 1.00 88.75 86 ASP A CA 1
ATOM 641 C C . ASP A 1 86 ? -11.480 6.931 22.681 1.00 88.75 86 ASP A C 1
ATOM 643 O O . ASP A 1 86 ? -10.396 7.491 22.497 1.00 88.75 86 ASP A O 1
ATOM 647 N N . GLN A 1 87 ? -12.630 7.491 22.299 1.00 84.44 87 GLN A N 1
ATOM 648 C CA . GLN A 1 87 ? -12.690 8.757 21.561 1.00 84.44 87 GLN A CA 1
ATOM 649 C C . GLN A 1 87 ? -12.053 9.932 22.316 1.00 84.44 87 GLN A C 1
ATOM 651 O O . GLN A 1 87 ? -11.522 10.843 21.684 1.00 84.44 87 GLN A O 1
ATOM 656 N N . SER A 1 88 ? -12.055 9.917 23.652 1.00 86.44 88 SER A N 1
ATOM 657 C CA . SER A 1 88 ? -11.428 10.970 24.458 1.00 86.44 88 SER A CA 1
ATOM 658 C C . SER A 1 88 ? -9.907 11.035 24.271 1.00 86.44 88 SER A C 1
ATOM 660 O O . SER A 1 88 ? -9.328 12.116 24.366 1.00 86.44 88 SER A O 1
ATOM 662 N N . VAL A 1 89 ? -9.253 9.917 23.930 1.00 84.19 89 VAL A N 1
ATOM 663 C CA . VAL A 1 89 ? -7.800 9.860 23.683 1.00 84.19 89 VAL A CA 1
ATOM 664 C C . VAL A 1 89 ? -7.423 10.591 22.394 1.00 84.19 89 VAL A C 1
ATOM 666 O O . VAL A 1 89 ? -6.351 11.194 22.324 1.00 84.19 89 VAL A O 1
ATOM 669 N N . LEU A 1 90 ? -8.322 10.630 21.405 1.00 78.94 90 LEU A N 1
ATOM 670 C CA . LEU A 1 90 ? -8.105 11.359 20.151 1.00 78.94 90 LEU A CA 1
ATOM 671 C C . LEU A 1 90 ? -7.974 12.879 20.369 1.00 78.94 90 LEU A C 1
ATOM 673 O O . LEU A 1 90 ? -7.402 13.569 19.528 1.00 78.94 90 LEU A O 1
ATOM 677 N N . LEU A 1 91 ? -8.449 13.403 21.507 1.00 79.50 91 LEU A N 1
ATOM 678 C CA . LEU A 1 91 ? -8.320 14.818 21.875 1.00 79.50 91 LEU A CA 1
ATOM 679 C C . LEU A 1 91 ? -6.924 15.185 22.403 1.00 79.50 91 LEU A C 1
ATOM 681 O O . LEU A 1 91 ? -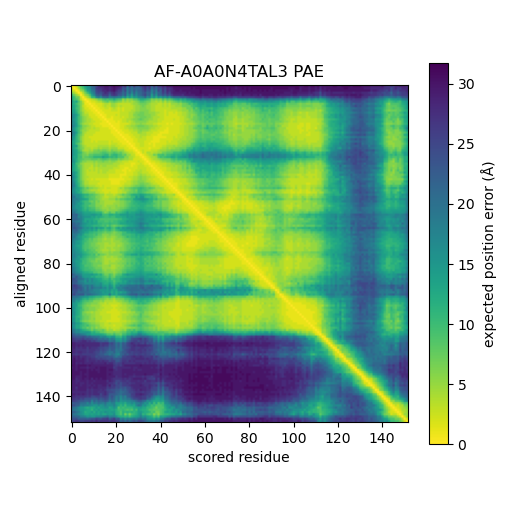6.578 16.364 22.433 1.00 79.50 91 LEU A O 1
ATOM 685 N N . LEU A 1 92 ? -6.129 14.206 22.847 1.00 77.38 92 LEU A N 1
ATOM 686 C CA . LEU A 1 92 ? -4.829 14.459 23.476 1.00 77.38 92 LEU A CA 1
ATOM 687 C C . LEU A 1 92 ? -3.732 14.719 22.441 1.00 77.38 92 LEU A C 1
ATOM 689 O O . LEU A 1 92 ? -2.931 15.641 22.603 1.00 77.38 92 LEU A O 1
ATOM 693 N N . LYS A 1 93 ? -3.668 13.891 21.394 1.00 70.88 93 LYS A N 1
ATOM 694 C CA . LYS A 1 93 ? -2.700 14.027 20.302 1.00 70.88 93 LYS A CA 1
ATOM 695 C C . LYS A 1 93 ? -3.169 13.233 19.085 1.00 70.88 93 LYS A C 1
ATOM 697 O O . LYS A 1 93 ? -3.311 12.018 19.166 1.00 70.88 93 LYS A O 1
ATOM 702 N N . SER A 1 94 ? -3.359 13.913 17.961 1.00 72.38 94 SER A N 1
ATOM 703 C CA . SER A 1 94 ? -3.614 13.292 16.659 1.00 72.38 94 SER A CA 1
ATOM 704 C C . SER A 1 94 ? -2.312 13.116 15.861 1.00 72.38 94 SER A C 1
ATOM 706 O O . SER A 1 94 ? -1.296 13.745 16.170 1.00 72.38 94 SER A O 1
ATOM 708 N N . GLY A 1 95 ? -2.335 12.256 14.836 1.00 69.81 95 GLY A N 1
ATOM 709 C CA . GLY A 1 95 ? -1.251 12.136 13.847 1.00 69.81 95 GLY A CA 1
ATOM 710 C C . GLY A 1 95 ? -0.323 10.925 13.986 1.00 69.81 95 GLY A C 1
ATOM 711 O O . GLY A 1 95 ? 0.616 10.811 13.209 1.00 69.81 95 GLY A O 1
ATOM 712 N N . ASN A 1 96 ? -0.585 10.018 14.930 1.00 76.88 96 ASN A N 1
ATOM 713 C CA . ASN A 1 96 ? 0.152 8.750 15.055 1.00 76.88 96 ASN A CA 1
ATOM 714 C C . ASN A 1 96 ? -0.575 7.561 14.395 1.00 76.88 96 ASN A C 1
ATOM 716 O O . ASN A 1 96 ? -0.130 6.421 14.527 1.00 76.88 96 ASN A O 1
ATOM 720 N N . ASP A 1 97 ? -1.696 7.810 13.719 1.00 84.50 97 ASP A N 1
ATOM 721 C CA . ASP A 1 97 ? -2.462 6.770 13.043 1.00 84.50 97 ASP A CA 1
ATOM 722 C C . ASP A 1 97 ? -1.775 6.368 11.736 1.00 84.50 97 ASP A C 1
ATOM 724 O O . ASP A 1 97 ? -1.371 7.215 10.937 1.00 84.50 97 ASP A O 1
ATOM 728 N N . ILE A 1 98 ? -1.665 5.061 11.503 1.00 87.00 98 ILE A N 1
ATOM 729 C CA . ILE A 1 98 ? -1.126 4.530 10.251 1.00 87.00 98 ILE A CA 1
ATOM 730 C C . ILE A 1 98 ? -2.245 4.558 9.208 1.00 87.00 98 ILE A C 1
ATOM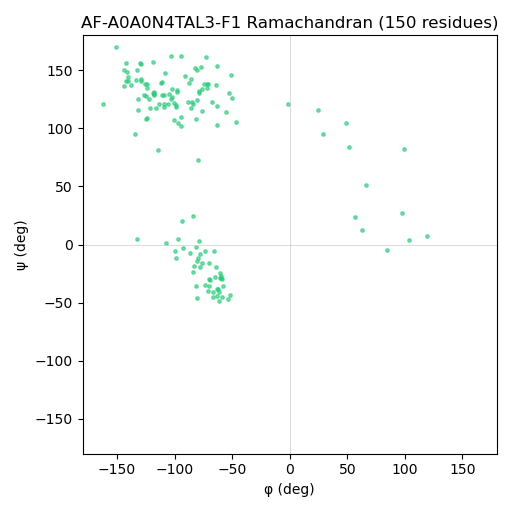 732 O O . ILE A 1 98 ? -3.195 3.776 9.279 1.00 87.00 98 ILE A O 1
ATOM 736 N N . THR A 1 99 ? -2.136 5.464 8.238 1.00 89.94 99 THR A N 1
ATOM 737 C CA . THR A 1 99 ? -3.072 5.583 7.112 1.00 89.94 99 THR A CA 1
ATOM 738 C C . THR A 1 99 ? -2.480 4.991 5.833 1.00 89.94 99 THR A C 1
ATOM 740 O O . THR A 1 99 ? -1.268 4.798 5.722 1.00 89.94 99 THR A O 1
ATOM 743 N N . LYS A 1 100 ? -3.336 4.700 4.844 1.00 89.25 100 LYS A N 1
ATOM 744 C CA . LYS A 1 100 ? -2.887 4.218 3.526 1.00 89.25 100 LYS A CA 1
ATOM 745 C C . LYS A 1 100 ? -1.954 5.224 2.852 1.00 89.25 100 LYS A C 1
ATOM 747 O O . LYS A 1 100 ? -0.882 4.836 2.404 1.00 89.25 100 LYS A O 1
ATOM 752 N N . ASP A 1 101 ? -2.332 6.498 2.883 1.00 88.56 101 ASP A N 1
ATOM 753 C CA . ASP A 1 101 ? -1.560 7.592 2.290 1.00 88.56 101 ASP A CA 1
ATOM 754 C C . ASP A 1 101 ? -0.183 7.738 2.948 1.00 88.56 101 ASP A C 1
ATOM 756 O O . ASP A 1 101 ? 0.808 7.973 2.263 1.00 88.56 101 ASP A O 1
ATOM 760 N N . LEU A 1 102 ? -0.099 7.549 4.274 1.00 88.88 102 LEU A N 1
ATOM 761 C CA . LEU A 1 102 ? 1.173 7.591 4.994 1.00 88.88 102 LEU A CA 1
ATOM 762 C C . LEU A 1 102 ? 2.118 6.481 4.521 1.00 88.88 102 LEU A C 1
ATOM 764 O O . LEU A 1 102 ? 3.297 6.738 4.299 1.00 88.88 102 LEU A O 1
ATOM 768 N N . VAL A 1 103 ? 1.602 5.259 4.357 1.00 90.50 103 VAL A N 1
ATOM 769 C CA . VAL A 1 103 ? 2.391 4.118 3.867 1.00 90.50 103 VAL A CA 1
ATOM 770 C C . VAL A 1 103 ? 2.811 4.331 2.413 1.00 90.50 103 VAL A C 1
ATOM 772 O O . VAL A 1 103 ? 3.952 4.047 2.068 1.00 90.50 103 VAL A O 1
ATOM 775 N N . GLU A 1 104 ? 1.924 4.853 1.565 1.00 87.62 104 GLU A N 1
ATOM 776 C CA . GLU A 1 104 ? 2.252 5.171 0.173 1.00 87.62 104 GLU A CA 1
ATOM 777 C C . GLU A 1 104 ? 3.364 6.222 0.080 1.00 87.62 104 GLU A C 1
ATOM 779 O O . GLU A 1 104 ? 4.370 5.996 -0.593 1.00 87.62 104 GLU A O 1
ATOM 784 N N . GLN A 1 105 ? 3.241 7.317 0.833 1.00 85.06 105 GLN A N 1
ATOM 785 C CA . GLN A 1 105 ? 4.249 8.372 0.891 1.00 85.06 105 GLN A CA 1
ATOM 786 C C . GLN A 1 105 ? 5.588 7.877 1.458 1.00 85.06 105 GLN A C 1
ATOM 788 O O . GLN A 1 105 ? 6.647 8.319 1.010 1.00 85.06 105 GLN A O 1
ATOM 793 N N . ASP A 1 106 ? 5.565 7.000 2.463 1.00 86.00 106 ASP A N 1
ATOM 794 C CA . ASP A 1 106 ? 6.781 6.423 3.043 1.00 86.00 106 ASP A CA 1
ATOM 795 C C . ASP A 1 106 ? 7.496 5.515 2.036 1.00 86.00 106 ASP A C 1
ATOM 797 O O . ASP A 1 106 ? 8.697 5.668 1.820 1.00 86.00 106 ASP A O 1
ATOM 801 N N . VAL A 1 107 ? 6.760 4.643 1.335 1.00 85.88 107 VAL A N 1
ATOM 802 C CA . VAL A 1 107 ? 7.315 3.774 0.285 1.00 85.88 107 VAL A CA 1
ATOM 803 C C . VAL A 1 107 ? 7.918 4.596 -0.860 1.00 85.88 107 VAL A C 1
ATOM 805 O O . VAL A 1 107 ? 9.014 4.270 -1.318 1.00 85.88 107 VAL A O 1
ATOM 808 N N . GLU A 1 108 ? 7.271 5.687 -1.287 1.00 80.56 108 GLU A N 1
ATOM 809 C CA . GLU A 1 108 ? 7.811 6.586 -2.322 1.00 80.56 108 GLU A CA 1
ATOM 810 C C . GLU A 1 108 ? 9.176 7.195 -1.934 1.00 80.56 108 GLU A C 1
ATOM 812 O O . GLU A 1 108 ? 10.009 7.433 -2.808 1.00 80.56 108 GLU A O 1
ATOM 817 N N . GLN A 1 109 ? 9.468 7.397 -0.642 1.00 74.62 109 GLN A N 1
ATOM 818 C CA . GLN A 1 109 ? 10.768 7.926 -0.190 1.00 74.62 109 GLN A CA 1
ATOM 819 C C . GLN A 1 109 ? 11.933 6.941 -0.360 1.00 74.62 109 GLN A C 1
ATOM 821 O O . GLN A 1 109 ? 13.094 7.347 -0.269 1.00 74.62 109 GLN A O 1
ATOM 826 N N . TYR A 1 110 ? 11.661 5.651 -0.568 1.00 77.44 110 TYR A N 1
ATOM 827 C CA . TYR A 1 110 ? 12.703 4.653 -0.820 1.00 77.44 110 TYR A CA 1
ATOM 828 C C . TYR A 1 110 ? 13.176 4.627 -2.273 1.00 77.44 110 TYR A C 1
ATOM 830 O O . TYR A 1 110 ? 14.103 3.878 -2.585 1.00 77.44 110 TYR A O 1
ATOM 838 N N . ASP A 1 111 ? 12.588 5.443 -3.145 1.00 72.62 111 ASP A N 1
ATOM 839 C CA . ASP A 1 111 ? 13.043 5.578 -4.519 1.00 72.62 111 ASP A CA 1
ATOM 840 C C . ASP A 1 111 ? 14.473 6.143 -4.579 1.00 72.62 111 ASP A C 1
ATOM 842 O O . ASP A 1 111 ? 14.767 7.249 -4.119 1.00 72.62 111 ASP A O 1
ATOM 846 N N . THR A 1 112 ? 15.381 5.356 -5.153 1.00 66.25 112 THR A N 1
ATOM 847 C CA . THR A 1 112 ? 16.809 5.669 -5.263 1.00 66.25 112 THR A CA 1
ATOM 848 C C . T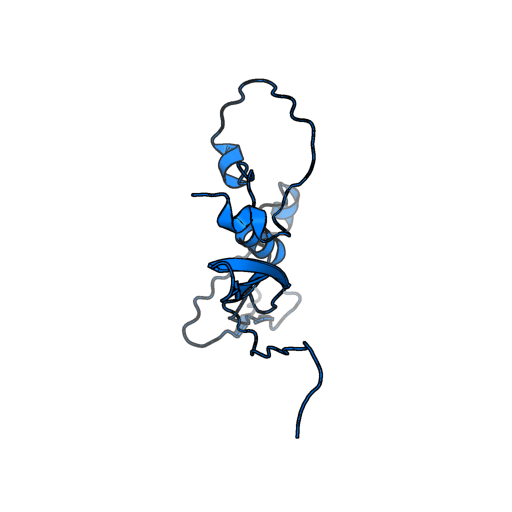HR A 1 112 ? 17.156 6.497 -6.497 1.00 66.25 112 THR A C 1
ATOM 850 O O . THR A 1 112 ? 18.300 6.919 -6.631 1.00 66.25 112 THR A O 1
ATOM 853 N N . THR A 1 113 ? 16.206 6.725 -7.409 1.00 58.72 113 THR A N 1
ATOM 854 C CA . THR A 1 113 ? 16.427 7.479 -8.659 1.00 58.72 113 THR A CA 1
ATOM 855 C C . THR A 1 113 ? 16.566 8.988 -8.438 1.00 58.72 113 THR A C 1
ATOM 857 O O . THR A 1 113 ? 16.891 9.735 -9.362 1.00 58.72 113 THR A O 1
ATOM 860 N N . ILE A 1 114 ? 16.356 9.457 -7.205 1.00 52.06 114 ILE A N 1
ATOM 861 C CA . ILE A 1 114 ? 16.435 10.869 -6.855 1.00 52.06 114 ILE A CA 1
ATOM 862 C C . ILE A 1 114 ? 17.774 11.181 -6.179 1.00 52.06 114 ILE A C 1
ATOM 864 O O . ILE A 1 114 ? 18.006 10.876 -5.005 1.00 52.06 114 ILE A O 1
ATOM 868 N N . ALA A 1 115 ? 18.643 11.868 -6.919 1.00 42.44 115 ALA A N 1
ATOM 869 C CA . ALA A 1 115 ? 19.860 12.467 -6.394 1.00 42.44 115 ALA A CA 1
ATOM 870 C C . ALA A 1 115 ? 19.512 13.553 -5.352 1.00 42.44 115 ALA A C 1
ATOM 872 O O . ALA A 1 115 ? 19.122 14.663 -5.706 1.00 42.44 115 ALA A O 1
ATOM 873 N N . GLY A 1 116 ? 19.658 13.255 -4.055 1.00 47.38 116 GLY A N 1
ATOM 874 C CA . GLY A 1 116 ? 19.617 14.278 -2.996 1.00 47.38 116 GLY A CA 1
ATOM 875 C C . GLY A 1 116 ? 18.522 14.166 -1.929 1.00 47.38 116 GLY A C 1
ATOM 876 O O . GLY A 1 116 ? 18.443 15.047 -1.071 1.00 47.38 116 GLY A O 1
ATOM 877 N N . HIS A 1 117 ? 17.722 13.095 -1.875 1.00 44.31 117 HIS A N 1
ATOM 878 C CA . HIS A 1 117 ? 16.813 12.871 -0.737 1.00 44.31 117 HIS A CA 1
ATOM 879 C C . HIS A 1 117 ? 17.536 12.272 0.481 1.00 44.31 117 HIS A C 1
ATOM 881 O O . HIS A 1 117 ? 17.365 11.118 0.854 1.00 44.31 117 HIS A O 1
ATOM 887 N N . GLY A 1 118 ? 18.344 13.099 1.148 1.00 44.66 118 GLY A N 1
ATOM 888 C CA . GLY A 1 118 ? 18.965 12.800 2.446 1.00 44.66 118 GLY A CA 1
ATOM 889 C C . GLY A 1 118 ? 18.077 13.097 3.666 1.00 44.66 118 GLY A C 1
ATOM 890 O O . GLY A 1 118 ? 18.606 13.391 4.745 1.00 44.66 118 GLY A O 1
ATOM 891 N N . PHE A 1 119 ? 16.748 13.100 3.511 1.00 45.09 119 PHE A N 1
ATOM 892 C CA . PHE A 1 119 ? 15.817 13.360 4.611 1.00 45.09 119 PHE A CA 1
ATOM 893 C C . PHE A 1 119 ? 14.670 12.350 4.619 1.00 45.09 119 PHE A C 1
ATOM 895 O O . PHE A 1 119 ? 13.664 12.531 3.938 1.00 45.09 119 PHE A O 1
ATOM 902 N N . ARG A 1 120 ? 14.838 11.292 5.416 1.00 51.72 120 ARG A N 1
ATOM 903 C CA . ARG A 1 120 ? 13.768 10.357 5.782 1.00 51.72 120 ARG A CA 1
ATOM 904 C C . ARG A 1 120 ? 13.060 10.891 7.025 1.00 51.72 120 ARG A C 1
ATOM 906 O O . ARG A 1 120 ? 13.726 11.360 7.949 1.00 51.72 120 ARG A O 1
ATOM 913 N N . SER A 1 121 ? 11.734 10.804 7.087 1.00 42.59 121 SER A N 1
ATOM 914 C CA . SER A 1 121 ? 10.960 11.337 8.224 1.00 42.59 121 SER A CA 1
ATOM 915 C C . SER A 1 121 ? 11.376 10.719 9.574 1.00 42.59 121 SER A C 1
ATOM 917 O O . SER A 1 121 ? 11.479 11.432 10.569 1.00 42.59 121 SER A O 1
ATOM 919 N N . TRP A 1 122 ? 11.727 9.427 9.603 1.00 47.84 122 TRP A N 1
ATOM 920 C CA . TRP A 1 122 ? 12.200 8.719 10.803 1.00 47.84 122 TRP A CA 1
ATOM 921 C C . TRP A 1 122 ? 13.657 9.036 11.194 1.00 47.84 122 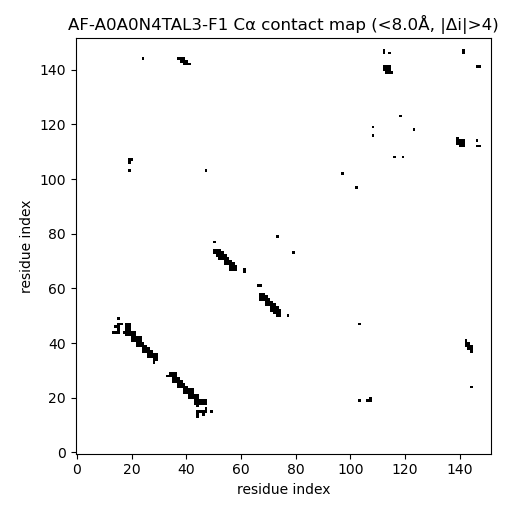TRP A C 1
ATOM 923 O O . TRP A 1 122 ? 14.062 8.799 12.331 1.00 47.84 122 TRP A O 1
ATOM 933 N N . GLU A 1 123 ? 14.454 9.623 10.293 1.00 43.03 123 GLU A N 1
ATOM 934 C CA . GLU A 1 123 ? 15.795 10.135 10.615 1.00 43.03 123 GLU A CA 1
ATOM 935 C C . GLU A 1 123 ? 15.744 11.492 11.347 1.00 43.03 123 GLU A C 1
ATOM 937 O O . GLU A 1 123 ? 16.773 11.974 11.834 1.00 43.03 123 GLU A O 1
ATOM 942 N N . ALA A 1 124 ? 14.564 12.116 11.453 1.00 46.50 124 ALA A N 1
ATOM 943 C CA . ALA A 1 124 ? 14.384 13.396 12.134 1.00 46.50 124 ALA A CA 1
ATOM 944 C C . ALA A 1 124 ? 14.540 13.286 13.663 1.00 46.50 124 ALA A C 1
ATOM 946 O O . ALA A 1 124 ? 15.139 14.174 14.274 1.00 46.50 124 ALA A O 1
ATOM 947 N N . ASP A 1 125 ? 14.099 12.181 14.274 1.00 45.84 125 ASP A N 1
ATOM 948 C CA . ASP A 1 125 ? 14.108 12.004 15.738 1.00 45.84 125 ASP A CA 1
ATOM 949 C C . ASP A 1 125 ? 15.479 11.600 16.313 1.00 45.84 125 ASP A C 1
ATOM 951 O O . ASP A 1 125 ? 15.708 11.689 17.520 1.00 45.84 125 ASP A O 1
ATOM 955 N N . LEU A 1 126 ? 16.442 11.224 15.462 1.00 44.06 126 LEU A N 1
ATOM 956 C CA . LEU A 1 126 ? 17.802 10.844 15.877 1.00 44.06 126 LEU A CA 1
ATOM 957 C C . LEU A 1 126 ? 18.844 11.962 15.699 1.00 44.06 126 LEU A C 1
ATOM 959 O O . LEU A 1 126 ? 19.995 11.821 16.127 1.00 44.06 126 LEU A O 1
ATOM 963 N N . ARG A 1 127 ? 18.481 13.101 15.096 1.00 39.03 127 ARG A N 1
ATOM 964 C CA . ARG A 1 127 ? 19.436 14.177 14.792 1.00 39.03 127 ARG A CA 1
ATOM 965 C C . ARG A 1 127 ? 19.415 15.266 15.867 1.00 39.03 127 ARG A C 1
ATOM 967 O O . ARG A 1 127 ? 18.550 16.139 15.900 1.00 39.03 127 ARG A O 1
ATOM 974 N N . ARG A 1 128 ? 20.445 15.276 16.729 1.00 42.91 128 ARG A N 1
ATOM 975 C CA . ARG A 1 128 ? 20.766 16.437 17.585 1.00 42.91 128 ARG A CA 1
ATOM 976 C C . ARG A 1 128 ? 20.820 17.699 16.721 1.00 42.91 128 ARG A C 1
ATOM 978 O O . ARG A 1 128 ? 21.611 17.764 15.782 1.00 42.91 128 ARG A O 1
ATOM 985 N N . ARG A 1 129 ? 20.047 18.724 17.101 1.00 43.56 129 ARG A N 1
ATOM 986 C CA . ARG A 1 129 ? 20.110 20.084 16.540 1.00 43.56 129 ARG A CA 1
ATOM 987 C C . ARG A 1 129 ? 21.563 20.564 16.446 1.00 43.56 129 ARG A C 1
ATOM 989 O O . ARG A 1 129 ? 22.144 20.992 17.443 1.00 43.56 129 ARG A O 1
ATOM 996 N N . LYS A 1 130 ? 22.130 20.587 15.242 1.00 34.72 130 LYS A N 1
ATOM 997 C CA . LYS A 1 130 ? 23.253 21.468 14.912 1.00 34.72 130 LYS A CA 1
ATOM 998 C C . LYS A 1 130 ? 22.894 22.322 13.697 1.00 34.72 130 LYS A C 1
ATOM 1000 O O . LYS A 1 130 ? 22.752 21.831 12.592 1.00 34.72 130 LYS A O 1
ATOM 1005 N N . ARG A 1 131 ? 22.703 23.603 14.027 1.00 37.78 131 ARG A N 1
ATOM 1006 C CA . ARG A 1 131 ? 22.852 24.858 13.270 1.00 37.78 131 ARG A CA 1
ATOM 1007 C C . ARG A 1 131 ? 22.736 24.820 11.736 1.00 37.78 131 ARG A C 1
ATOM 1009 O O . ARG A 1 131 ? 23.616 24.319 11.054 1.00 37.78 131 ARG A O 1
ATOM 1016 N N . SER A 1 132 ? 21.691 25.512 11.268 1.00 41.28 132 SER A N 1
ATOM 1017 C CA . SER A 1 132 ? 21.635 26.412 10.102 1.00 41.28 132 SER A CA 1
ATOM 1018 C C . SER A 1 132 ? 22.602 26.121 8.948 1.00 41.28 132 SER A C 1
ATOM 1020 O O . SER A 1 132 ? 23.712 26.654 8.913 1.00 41.28 132 SER A O 1
ATOM 1022 N N . VAL A 1 133 ? 22.115 25.383 7.954 1.00 34.09 133 VAL A N 1
ATOM 1023 C CA . VAL A 1 133 ? 22.645 25.422 6.590 1.00 34.09 133 VAL A CA 1
ATOM 1024 C C . VAL A 1 133 ? 21.493 25.831 5.680 1.00 34.09 133 VAL A C 1
ATOM 1026 O O . VAL A 1 133 ? 20.458 25.172 5.630 1.00 34.09 133 VAL A O 1
ATOM 1029 N N . TRP A 1 134 ? 21.660 26.979 5.035 1.00 30.11 134 TRP A N 1
ATOM 1030 C CA . TRP A 1 134 ? 20.781 27.487 3.991 1.00 30.11 134 TRP A CA 1
ATOM 1031 C C . TRP A 1 134 ? 21.139 26.785 2.678 1.00 30.11 134 TRP A C 1
ATOM 1033 O O . TRP A 1 134 ? 22.299 26.823 2.274 1.00 30.11 134 TRP A O 1
ATOM 1043 N N . TYR A 1 135 ? 20.159 26.148 2.035 1.00 36.12 135 TYR A N 1
ATOM 1044 C CA . TYR A 1 135 ? 20.279 25.576 0.692 1.00 36.12 135 TYR A CA 1
ATOM 1045 C C . TYR A 1 135 ? 19.164 26.158 -0.188 1.00 36.12 135 TYR A C 1
ATOM 1047 O O . TYR A 1 135 ? 17.994 25.833 0.025 1.00 36.12 135 TYR A O 1
ATOM 1055 N N . PRO A 1 136 ? 19.478 27.051 -1.141 1.00 32.53 136 PRO A N 1
ATOM 1056 C CA . PRO A 1 136 ? 18.552 27.412 -2.202 1.00 32.53 136 PRO A CA 1
ATOM 1057 C C . PRO A 1 136 ? 18.618 26.349 -3.319 1.00 32.53 136 PRO A C 1
ATOM 1059 O O . PRO A 1 136 ? 19.674 25.759 -3.526 1.00 32.53 136 PRO A O 1
ATOM 1062 N N . TRP A 1 137 ? 17.509 26.172 -4.051 1.00 29.14 137 TRP A N 1
ATOM 1063 C CA . TRP A 1 137 ? 17.313 25.353 -5.274 1.00 29.14 137 TRP A CA 1
ATOM 1064 C C . TRP A 1 137 ? 16.664 23.958 -5.117 1.00 29.14 137 TRP A C 1
ATOM 1066 O O . TRP A 1 137 ? 17.299 22.915 -5.064 1.00 29.14 137 TRP A O 1
ATOM 1076 N N . TRP A 1 138 ? 15.331 24.015 -5.052 1.00 29.12 138 TRP A N 1
ATOM 1077 C CA . TRP A 1 138 ? 14.288 23.147 -5.614 1.00 29.12 138 TRP A CA 1
ATOM 1078 C C . TRP A 1 138 ? 14.706 21.935 -6.474 1.00 29.12 138 TRP A C 1
ATOM 1080 O O . TRP A 1 138 ? 15.231 22.093 -7.569 1.00 29.12 138 TRP A O 1
ATOM 1090 N N . GLY A 1 139 ? 14.292 20.750 -6.007 1.00 37.84 139 GLY A N 1
ATOM 1091 C CA . GLY A 1 139 ? 13.662 19.682 -6.796 1.00 37.84 139 GLY A CA 1
ATOM 1092 C C . GLY A 1 139 ? 14.358 19.226 -8.077 1.00 37.84 139 GLY A C 1
ATOM 1093 O O . GLY A 1 139 ? 13.932 19.597 -9.166 1.00 37.84 139 GLY A O 1
ATOM 1094 N N . ILE A 1 140 ? 15.322 18.316 -7.945 1.00 35.00 140 ILE A N 1
ATOM 1095 C CA . ILE A 1 140 ? 15.784 17.459 -9.043 1.00 35.00 140 ILE A CA 1
ATOM 1096 C C . ILE A 1 140 ? 15.415 16.023 -8.662 1.00 35.00 140 ILE A C 1
ATOM 1098 O O . ILE A 1 140 ? 16.206 15.290 -8.082 1.00 35.00 140 ILE A O 1
ATOM 1102 N N . GLY A 1 141 ? 14.151 15.666 -8.901 1.00 40.72 141 GLY A N 1
ATOM 1103 C CA . GLY A 1 141 ? 13.720 14.273 -8.999 1.00 40.72 141 GLY A CA 1
ATOM 1104 C C . GLY A 1 141 ? 13.898 13.844 -10.450 1.00 40.72 141 GLY A C 1
ATOM 1105 O O . GLY A 1 141 ? 13.383 14.532 -11.334 1.00 40.72 141 GLY A O 1
ATOM 1106 N N . GLY A 1 142 ? 14.679 12.789 -10.690 1.00 42.72 142 GLY A N 1
ATOM 1107 C CA . GLY A 1 142 ? 15.088 12.360 -12.027 1.00 42.72 142 GLY A CA 1
ATOM 1108 C C . GLY A 1 142 ? 13.885 12.112 -12.935 1.00 42.72 142 GLY A C 1
ATOM 1109 O O . GLY A 1 142 ? 13.085 11.219 -12.686 1.00 42.72 142 GLY A O 1
ATOM 1110 N N . LYS A 1 143 ? 13.746 12.938 -13.974 1.00 49.09 143 LYS A N 1
ATOM 1111 C CA . LYS A 1 143 ? 12.823 12.727 -15.103 1.00 49.09 143 LYS A CA 1
ATOM 1112 C C . LYS A 1 143 ? 13.578 12.342 -16.378 1.00 49.09 143 LYS A C 1
ATOM 1114 O O . LYS A 1 143 ? 12.961 12.228 -17.429 1.00 49.09 143 LYS A O 1
ATOM 1119 N N . ASP A 1 144 ? 14.901 12.228 -16.308 1.00 52.78 144 ASP A N 1
ATOM 1120 C CA . ASP A 1 144 ? 15.796 12.108 -17.448 1.00 52.78 144 ASP A CA 1
ATOM 1121 C C . ASP A 1 144 ? 16.753 10.920 -17.300 1.00 52.78 144 ASP A C 1
ATOM 1123 O O . ASP A 1 144 ? 17.258 10.610 -16.221 1.00 52.78 144 ASP A O 1
ATOM 1127 N N . ALA A 1 145 ? 17.022 10.249 -18.422 1.00 54.94 145 ALA A N 1
ATOM 1128 C CA . ALA A 1 145 ? 17.915 9.097 -18.458 1.00 54.94 145 ALA A CA 1
ATOM 1129 C C . ALA A 1 145 ? 19.344 9.443 -18.005 1.00 54.94 145 ALA A C 1
ATOM 1131 O O . ALA A 1 145 ? 20.014 8.592 -17.430 1.00 54.94 145 ALA A O 1
ATOM 1132 N N . ALA A 1 146 ? 19.790 10.689 -18.196 1.00 56.91 146 ALA A N 1
ATOM 1133 C CA . ALA A 1 146 ? 21.111 11.158 -17.770 1.00 56.91 146 ALA A CA 1
ATOM 1134 C C . ALA A 1 146 ? 21.368 10.899 -16.275 1.00 56.91 146 ALA A C 1
ATOM 1136 O O . ALA A 1 146 ? 22.362 10.270 -15.917 1.00 56.91 146 ALA A O 1
ATOM 1137 N N . THR A 1 147 ? 20.404 11.237 -15.412 1.00 56.12 147 THR A N 1
ATOM 1138 C CA . THR A 1 147 ? 20.519 11.044 -13.959 1.00 56.12 147 THR A CA 1
ATOM 1139 C C . THR A 1 147 ? 20.697 9.571 -13.560 1.00 56.12 147 THR A C 1
ATOM 1141 O O . THR A 1 147 ? 21.266 9.290 -12.513 1.00 56.12 147 THR A O 1
ATOM 1144 N N . ILE A 1 148 ? 20.253 8.609 -14.375 1.00 56.09 148 ILE A N 1
ATOM 1145 C CA . ILE A 1 148 ? 20.342 7.169 -14.071 1.00 56.09 148 ILE A CA 1
ATOM 1146 C C . ILE A 1 148 ? 21.736 6.609 -14.389 1.00 56.09 148 ILE A C 1
ATOM 1148 O O . ILE A 1 148 ? 22.219 5.727 -13.677 1.00 56.09 148 ILE A O 1
ATOM 1152 N N . PHE A 1 149 ? 22.386 7.104 -15.445 1.00 58.19 149 PHE A N 1
ATOM 1153 C CA . PHE A 1 149 ? 23.667 6.567 -15.926 1.00 58.19 149 PHE A CA 1
ATOM 1154 C C . PHE A 1 149 ? 24.891 7.368 -15.464 1.00 58.19 149 PHE A C 1
ATOM 1156 O O . PHE A 1 149 ? 26.000 6.847 -15.549 1.00 58.19 149 PHE A O 1
ATOM 1163 N N . ASP A 1 150 ? 24.703 8.566 -14.905 1.00 53.66 150 ASP A N 1
ATOM 1164 C CA . ASP A 1 150 ? 25.787 9.423 -14.397 1.00 53.66 150 ASP A CA 1
ATOM 1165 C C . ASP A 1 150 ? 26.329 9.007 -13.002 1.00 53.66 150 ASP A C 1
ATOM 1167 O O . ASP A 1 150 ? 27.207 9.670 -12.451 1.00 53.66 150 ASP A O 1
ATOM 1171 N N . PHE A 1 151 ? 25.843 7.904 -12.411 1.00 40.44 151 PHE A N 1
ATOM 1172 C CA . PHE A 1 151 ? 26.231 7.424 -11.069 1.00 40.44 151 PHE A CA 1
ATOM 1173 C C . PHE A 1 151 ? 27.365 6.380 -11.025 1.00 40.44 151 PHE A C 1
ATOM 1175 O O . PHE A 1 151 ? 27.502 5.684 -10.015 1.00 40.44 151 PHE A O 1
ATOM 1182 N N . ASN A 1 152 ? 28.188 6.258 -12.070 1.00 35.56 152 ASN A N 1
ATOM 1183 C CA . ASN A 1 152 ? 29.331 5.332 -12.079 1.00 35.56 152 ASN A CA 1
ATOM 1184 C C . ASN A 1 152 ? 30.653 6.023 -12.423 1.00 35.56 152 ASN A C 1
ATOM 1186 O O . ASN A 1 152 ? 30.712 6.674 -13.488 1.00 35.56 152 ASN A O 1
#

pLDDT: mean 73.91, std 20.66, range [29.12, 95.44]

InterPro domains:
  IPR011625 Alpha-2-macroglobulin, bait region domain [PF07703] (5-92)
  IPR011625 Alpha-2-macroglobulin, bait region domain [SM01359] (1-92)
  IPR050473 Alpha-2-macroglobulin/Complement system [PTHR11412] (8-149)

Mean predicted aligned error: 13.29 Å